Protein AF-A0A7J7JKN8-F1 (afdb_monomer_lite)

Organism: Bugula neritina (NCBI:txid10212)

InterPro domains:
  IPR041577 Reverse transcriptase/retrotransposon-derived protein, RNase H-like domain [PF17919] (2-66)
  IPR043502 DNA/RNA polymerase superfamily [SSF56672] (2-65)

Structure (mmCIF, N/CA/C/O backbone):
data_AF-A0A7J7JKN8-F1
#
_entry.id   AF-A0A7J7JKN8-F1
#
loop_
_atom_site.group_PDB
_atom_site.id
_atom_site.type_symbol
_atom_site.label_atom_id
_atom_site.label_alt_id
_atom_site.label_comp_id
_atom_site.label_asym_id
_atom_site.label_entity_id
_atom_site.label_seq_id
_atom_site.pdbx_PDB_ins_code
_atom_site.Cartn_x
_atom_site.Cartn_y
_atom_site.Cartn_z
_atom_site.occupancy
_atom_site.B_iso_or_equiv
_atom_site.auth_seq_id
_atom_site.auth_comp_id
_atom_site.auth_asym_id
_atom_site.auth_atom_id
_atom_site.pdbx_PDB_model_num
ATOM 1 N N . MET A 1 1 ? 23.238 4.560 -0.771 1.00 57.81 1 MET A N 1
ATOM 2 C CA . MET A 1 1 ? 22.116 3.581 -0.801 1.00 57.81 1 MET A CA 1
ATOM 3 C C . MET A 1 1 ? 21.433 3.300 0.550 1.00 57.81 1 MET A C 1
ATOM 5 O O . MET A 1 1 ? 20.266 2.925 0.523 1.00 57.81 1 MET A O 1
ATOM 9 N N . LYS A 1 2 ? 22.075 3.499 1.721 1.00 73.19 2 LYS A N 1
ATOM 10 C CA . LYS A 1 2 ? 21.465 3.215 3.046 1.00 73.19 2 LYS A CA 1
ATOM 11 C C . LYS A 1 2 ? 20.157 3.976 3.325 1.00 73.19 2 LYS A C 1
ATOM 13 O O . LYS A 1 2 ? 19.206 3.377 3.812 1.00 73.19 2 LYS A O 1
ATOM 18 N N . ALA A 1 3 ? 20.076 5.259 2.965 1.00 76.56 3 ALA A N 1
ATOM 19 C CA . ALA A 1 3 ? 18.871 6.069 3.177 1.00 76.56 3 ALA A CA 1
ATOM 20 C C . ALA A 1 3 ? 17.649 5.535 2.405 1.00 76.56 3 ALA A C 1
ATOM 22 O O . ALA A 1 3 ? 16.571 5.395 2.970 1.00 76.56 3 ALA A O 1
ATOM 23 N N . PHE A 1 4 ? 17.827 5.147 1.139 1.00 75.69 4 PHE A N 1
ATOM 24 C CA . PHE A 1 4 ? 16.747 4.608 0.309 1.00 75.69 4 PHE A CA 1
ATOM 25 C C . PHE A 1 4 ? 16.231 3.254 0.810 1.00 75.69 4 PHE A C 1
ATOM 27 O O . PHE A 1 4 ? 15.023 3.027 0.860 1.00 75.69 4 PHE A O 1
ATOM 34 N N . GLN A 1 5 ? 17.134 2.359 1.224 1.00 81.12 5 GLN A N 1
ATOM 35 C CA . GLN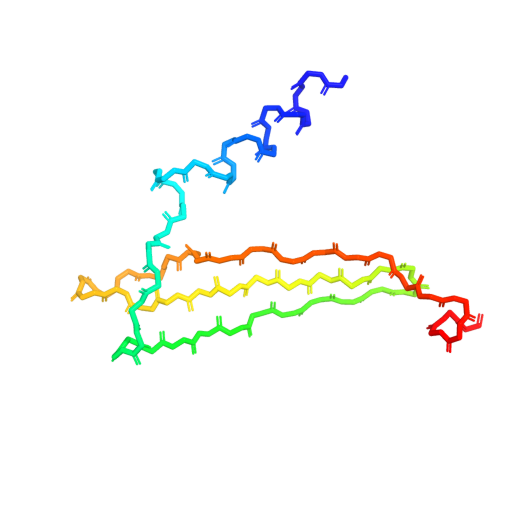 A 1 5 ? 16.720 1.093 1.831 1.00 81.12 5 GLN A CA 1
ATOM 36 C C . GLN A 1 5 ? 15.991 1.313 3.157 1.00 81.12 5 GLN A C 1
ATOM 38 O O . GLN A 1 5 ? 14.966 0.676 3.389 1.00 81.12 5 GLN A O 1
ATOM 43 N N . LYS A 1 6 ? 16.454 2.263 3.977 1.00 82.06 6 LYS A N 1
ATOM 44 C CA . LYS A 1 6 ? 15.778 2.642 5.220 1.00 82.06 6 LYS A CA 1
ATOM 45 C C . LYS A 1 6 ? 14.363 3.159 4.952 1.00 82.06 6 LYS A C 1
ATOM 47 O O . LYS A 1 6 ? 13.434 2.682 5.584 1.00 82.06 6 LYS A O 1
ATOM 52 N N . ILE A 1 7 ? 14.175 4.032 3.959 1.00 79.56 7 ILE A N 1
ATOM 53 C CA . ILE A 1 7 ? 12.842 4.513 3.552 1.00 79.56 7 ILE A CA 1
ATOM 54 C C . ILE A 1 7 ? 11.948 3.343 3.125 1.00 79.56 7 ILE A C 1
ATOM 56 O O . ILE A 1 7 ? 10.820 3.234 3.597 1.00 79.56 7 ILE A O 1
ATOM 60 N N . LYS A 1 8 ? 12.453 2.420 2.295 1.00 78.50 8 LYS A N 1
ATOM 61 C CA . LYS A 1 8 ? 11.698 1.218 1.899 1.00 78.50 8 LYS A CA 1
ATOM 62 C C . LYS A 1 8 ? 11.304 0.348 3.093 1.00 78.50 8 LYS A C 1
ATOM 64 O O . LYS A 1 8 ? 10.201 -0.187 3.103 1.00 78.50 8 LYS A O 1
ATOM 69 N N . GLN A 1 9 ? 12.188 0.184 4.074 1.00 80.12 9 GLN A N 1
ATOM 70 C CA . GLN A 1 9 ? 11.903 -0.592 5.282 1.00 80.12 9 GLN A CA 1
ATOM 71 C C . GLN A 1 9 ? 10.882 0.113 6.177 1.00 80.12 9 GLN A C 1
ATOM 73 O O . GLN A 1 9 ? 9.926 -0.517 6.618 1.00 80.12 9 GLN A O 1
ATOM 78 N N . THR A 1 10 ? 11.026 1.421 6.390 1.00 78.31 10 THR A N 1
ATOM 79 C CA . THR A 1 10 ? 10.078 2.221 7.173 1.00 78.31 10 THR A CA 1
ATOM 80 C C . THR A 1 10 ? 8.690 2.210 6.543 1.00 78.31 10 THR A C 1
ATOM 82 O O . THR A 1 10 ? 7.714 1.959 7.246 1.00 78.31 10 THR A O 1
ATOM 85 N N . LEU A 1 11 ? 8.592 2.379 5.220 1.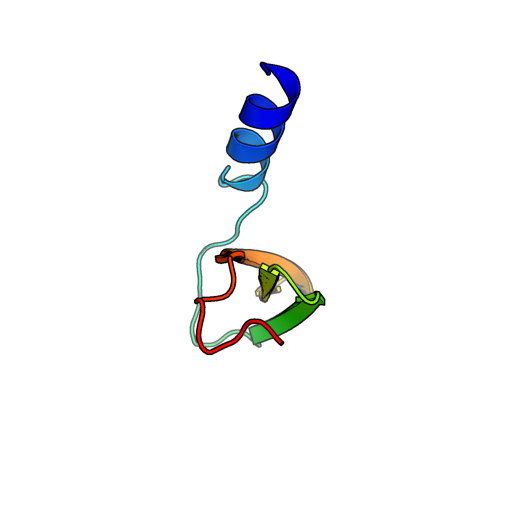00 75.38 11 LEU A N 1
ATOM 86 C CA . LEU A 1 11 ? 7.316 2.318 4.503 1.00 75.38 11 LEU A CA 1
ATOM 87 C C . LEU A 1 11 ? 6.627 0.957 4.623 1.00 75.38 11 LEU A C 1
ATOM 89 O O . LEU A 1 11 ?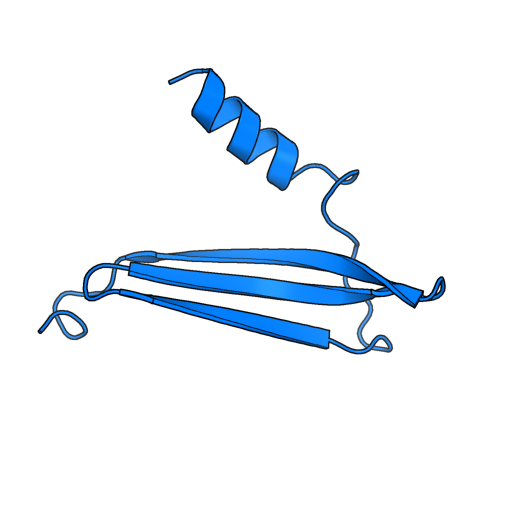 5.410 0.907 4.544 1.00 75.38 11 LEU A O 1
ATOM 93 N N . LYS A 1 12 ? 7.385 -0.127 4.822 1.00 70.81 12 LYS A N 1
ATOM 94 C CA . LYS A 1 12 ? 6.859 -1.486 5.021 1.00 70.81 12 LYS A CA 1
ATOM 95 C C . LYS A 1 12 ? 6.547 -1.825 6.480 1.00 70.81 12 LYS A C 1
ATOM 97 O O . LYS A 1 12 ? 6.026 -2.903 6.747 1.00 70.81 12 LYS A O 1
ATOM 102 N N . SER A 1 13 ? 6.901 -0.961 7.426 1.00 76.50 13 SER A N 1
ATOM 103 C CA . SER A 1 13 ? 6.704 -1.241 8.848 1.00 76.50 13 SER A CA 1
ATOM 104 C C . SER A 1 13 ? 5.221 -1.203 9.231 1.00 76.50 13 SER A C 1
ATOM 106 O O . SER A 1 13 ? 4.445 -0.418 8.683 1.00 76.50 13 SER A O 1
ATOM 108 N N . ALA A 1 14 ? 4.835 -2.004 10.229 1.00 64.62 14 ALA A N 1
ATOM 109 C CA . ALA A 1 14 ? 3.470 -2.034 10.772 1.00 64.62 14 ALA A CA 1
ATOM 110 C C . ALA A 1 14 ? 3.032 -0.691 11.394 1.00 64.62 14 ALA A C 1
ATOM 112 O O . ALA A 1 14 ? 1.843 -0.382 11.498 1.00 64.62 14 ALA A O 1
ATOM 113 N N . GLN A 1 15 ? 3.999 0.148 11.776 1.00 67.25 15 GLN A N 1
ATOM 114 C CA . GLN A 1 15 ? 3.719 1.499 12.252 1.00 67.25 15 GLN A CA 1
ATOM 115 C C . GLN A 1 15 ? 3.189 2.402 11.126 1.00 67.25 15 GLN A C 1
ATOM 117 O O . GLN A 1 15 ? 2.419 3.323 11.385 1.00 67.25 15 GLN A O 1
ATOM 122 N N . VAL A 1 16 ? 3.526 2.097 9.869 1.00 74.88 16 VAL A N 1
ATOM 123 C CA . VAL A 1 16 ? 3.090 2.853 8.690 1.00 74.88 16 VAL A CA 1
ATOM 124 C C . VAL A 1 16 ? 1.915 2.161 7.996 1.00 74.88 16 VAL A C 1
ATOM 126 O O . VAL A 1 16 ? 0.904 2.820 7.762 1.00 74.88 16 VAL A O 1
ATOM 129 N N . ILE A 1 17 ? 1.987 0.847 7.758 1.00 84.94 17 ILE A N 1
ATOM 130 C CA . ILE A 1 17 ? 0.956 0.077 7.043 1.00 84.94 17 ILE A CA 1
ATOM 131 C C . ILE A 1 17 ? -0.068 -0.528 8.015 1.00 84.94 17 ILE A C 1
ATOM 133 O O . ILE A 1 17 ? 0.300 -1.214 8.966 1.00 84.94 17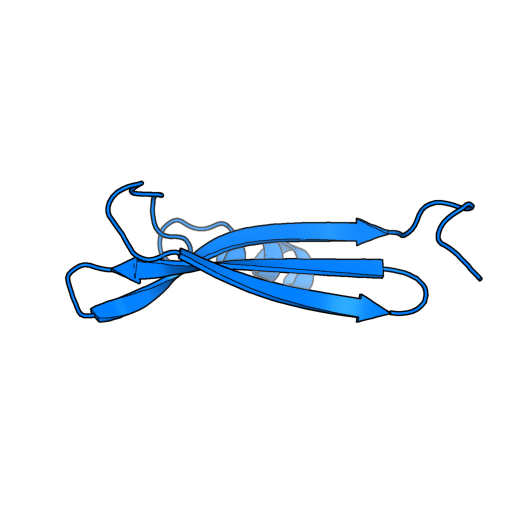 ILE A O 1
ATOM 137 N N . ALA A 1 18 ? -1.356 -0.294 7.765 1.00 89.00 18 ALA A N 1
ATOM 138 C CA . ALA A 1 18 ? -2.453 -0.943 8.477 1.00 89.00 18 ALA A CA 1
ATOM 139 C C . ALA A 1 18 ? -2.800 -2.309 7.863 1.00 89.00 18 ALA A C 1
ATOM 141 O O . ALA A 1 18 ? -2.628 -2.522 6.662 1.00 89.00 18 ALA A O 1
ATOM 142 N N . TYR A 1 19 ? -3.333 -3.221 8.679 1.00 90.19 19 TYR A N 1
ATOM 143 C CA . TYR A 1 19 ? -3.922 -4.460 8.174 1.00 90.19 19 TYR A CA 1
ATOM 144 C C . TYR A 1 19 ? -5.186 -4.164 7.369 1.00 90.19 19 TYR A C 1
ATOM 146 O O . TYR A 1 19 ? -5.966 -3.281 7.726 1.00 90.19 19 TYR A O 1
ATOM 154 N N . TYR A 1 20 ? -5.379 -4.924 6.295 1.00 92.00 20 TYR A N 1
ATOM 155 C CA . TYR A 1 20 ? -6.576 -4.825 5.477 1.00 92.00 20 TYR A CA 1
ATOM 156 C C . TYR A 1 20 ? -7.800 -5.373 6.222 1.00 92.00 20 TYR A C 1
ATOM 158 O O . TYR A 1 20 ? -7.755 -6.487 6.744 1.00 92.00 20 TYR A O 1
ATOM 166 N N . ASP A 1 21 ? -8.903 -4.628 6.210 1.00 94.06 21 ASP A N 1
ATOM 167 C CA . ASP A 1 21 ? -10.218 -5.091 6.669 1.00 94.06 21 ASP A CA 1
ATOM 168 C C . ASP A 1 21 ? -11.249 -4.892 5.543 1.00 94.06 21 ASP A C 1
ATOM 170 O O . ASP A 1 21 ? -11.506 -3.749 5.155 1.00 94.06 21 ASP A O 1
ATOM 174 N N . PRO A 1 22 ? -11.873 -5.956 5.007 1.00 94.25 22 PRO A N 1
ATOM 175 C CA . PRO A 1 22 ? -12.817 -5.854 3.890 1.00 94.25 22 PRO A CA 1
ATOM 176 C C . PRO A 1 22 ? -14.077 -5.037 4.207 1.00 94.25 22 PRO A C 1
ATOM 178 O O . PRO A 1 22 ? -14.799 -4.650 3.291 1.00 94.25 22 PRO A O 1
ATOM 181 N N . LYS A 1 23 ? -14.361 -4.760 5.485 1.00 96.19 23 LYS A N 1
ATOM 182 C CA . LYS A 1 23 ? -15.506 -3.940 5.909 1.00 96.19 23 LYS A CA 1
ATOM 183 C C . LYS A 1 23 ? -15.209 -2.440 5.873 1.00 96.19 23 LYS A C 1
ATOM 185 O O . LYS A 1 23 ? -16.130 -1.637 6.005 1.00 96.19 23 LYS A O 1
ATOM 190 N N . LEU A 1 24 ? -13.941 -2.051 5.740 1.00 95.00 24 LEU A N 1
ATOM 191 C CA . LEU A 1 24 ? -13.520 -0.655 5.752 1.00 95.00 24 LEU A CA 1
ATOM 192 C C . LEU A 1 24 ? -13.447 -0.071 4.341 1.00 95.00 24 LEU A C 1
ATOM 194 O O . LEU A 1 24 ? -13.101 -0.738 3.361 1.00 95.00 24 LEU A O 1
ATOM 198 N N . LYS A 1 25 ? -13.731 1.231 4.240 1.00 95.44 25 LYS A N 1
ATOM 199 C CA . LYS A 1 25 ? -13.685 1.951 2.966 1.00 95.44 25 LYS A CA 1
ATOM 200 C C . LYS A 1 25 ? -12.257 1.977 2.427 1.00 95.44 25 LYS A C 1
ATOM 202 O O . LYS A 1 25 ? -11.355 2.507 3.076 1.00 95.44 25 LYS A O 1
ATOM 207 N N . THR A 1 26 ? -12.089 1.460 1.214 1.00 96.31 26 THR A N 1
ATOM 208 C CA . THR A 1 26 ? -10.803 1.404 0.511 1.00 96.31 26 THR A CA 1
ATOM 209 C C . THR A 1 26 ? -10.683 2.552 -0.488 1.00 96.31 26 THR A C 1
ATOM 211 O O . THR A 1 26 ? -11.648 2.901 -1.165 1.00 96.31 26 THR A O 1
ATOM 214 N N . ILE A 1 27 ? -9.498 3.155 -0.566 1.00 95.25 27 ILE A N 1
ATOM 215 C CA . ILE A 1 27 ? -9.154 4.236 -1.493 1.00 95.25 27 ILE A CA 1
ATOM 216 C C . ILE A 1 27 ? -7.866 3.841 -2.207 1.00 95.25 27 ILE A C 1
ATOM 218 O O . ILE A 1 27 ? -6.860 3.574 -1.552 1.00 95.25 27 ILE A O 1
ATOM 222 N N . VAL A 1 28 ? -7.874 3.849 -3.536 1.00 94.00 28 VAL A N 1
ATOM 223 C CA . VAL A 1 28 ? -6.674 3.622 -4.346 1.00 94.00 28 VAL A CA 1
ATOM 224 C C . VAL A 1 28 ? -6.271 4.943 -4.986 1.00 94.00 28 VAL A C 1
ATOM 226 O O . VAL A 1 28 ? -7.081 5.584 -5.648 1.00 94.00 28 VAL A O 1
ATOM 229 N N . ALA A 1 29 ? -5.030 5.363 -4.755 1.00 93.06 29 ALA A N 1
ATOM 230 C CA . ALA A 1 29 ? -4.406 6.473 -5.461 1.00 93.06 29 ALA A CA 1
ATOM 231 C C . ALA A 1 29 ? -3.371 5.910 -6.434 1.00 93.06 29 ALA A C 1
ATOM 233 O O . ALA A 1 29 ? -2.575 5.055 -6.047 1.00 93.06 29 ALA A O 1
ATOM 234 N N . THR A 1 30 ? -3.378 6.385 -7.673 1.00 92.81 30 THR A N 1
ATOM 235 C CA . THR A 1 30 ? -2.475 5.925 -8.732 1.00 92.81 30 THR A CA 1
ATOM 236 C C . THR A 1 30 ? -1.775 7.105 -9.376 1.00 92.81 30 THR A C 1
ATOM 238 O O . THR A 1 30 ? -2.364 8.176 -9.493 1.00 92.81 30 THR A O 1
ATOM 241 N N . ASP A 1 31 ? -0.543 6.884 -9.813 1.00 90.75 31 ASP A N 1
ATOM 242 C CA . ASP A 1 31 ? 0.233 7.827 -10.609 1.00 90.75 31 ASP A CA 1
ATOM 243 C C . ASP A 1 31 ? 1.023 7.060 -11.674 1.00 90.75 31 ASP A C 1
ATOM 245 O O . ASP A 1 31 ? 1.423 5.910 -11.459 1.00 90.75 31 ASP A O 1
ATOM 249 N N . ALA A 1 32 ? 1.218 7.675 -12.834 1.00 89.88 32 ALA A N 1
ATOM 250 C CA . ALA A 1 32 ? 1.856 7.046 -13.979 1.00 89.88 32 ALA A CA 1
ATOM 251 C C . ALA A 1 32 ? 2.743 8.046 -14.719 1.00 89.88 32 ALA A C 1
ATOM 253 O O . ALA A 1 32 ? 2.401 9.213 -14.884 1.00 89.88 32 ALA A O 1
ATOM 254 N N . SER A 1 33 ? 3.872 7.553 -15.212 1.00 87.75 33 SER A N 1
ATOM 255 C CA . SER A 1 33 ? 4.733 8.248 -16.163 1.00 87.75 33 SER A CA 1
ATOM 256 C C . SER A 1 33 ? 4.991 7.350 -17.366 1.00 87.75 33 SER A C 1
ATOM 258 O O . SER A 1 33 ? 4.698 6.159 -17.317 1.00 87.75 33 SER A O 1
ATOM 260 N N . ASN A 1 34 ? 5.639 7.879 -18.404 1.00 83.25 34 ASN A N 1
ATOM 261 C CA . ASN A 1 34 ? 6.012 7.123 -19.608 1.00 83.25 34 ASN A CA 1
ATOM 262 C C . ASN A 1 34 ? 7.014 5.975 -19.357 1.00 83.25 34 ASN A C 1
ATOM 264 O O . ASN A 1 34 ? 7.466 5.352 -20.307 1.00 83.25 34 ASN A O 1
ATOM 268 N N . ILE A 1 35 ? 7.417 5.724 -18.104 1.00 80.75 35 ILE A N 1
ATOM 269 C CA . ILE A 1 35 ? 8.401 4.693 -17.733 1.00 80.75 35 ILE A CA 1
ATOM 270 C C . ILE A 1 35 ? 7.880 3.801 -16.593 1.00 80.75 35 ILE A C 1
ATOM 272 O O . ILE A 1 35 ? 8.2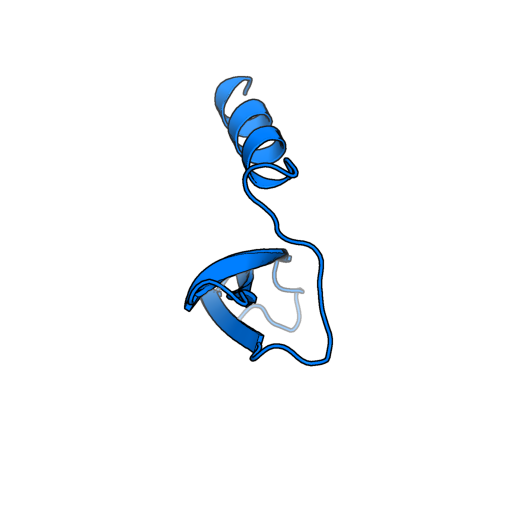93 2.647 -16.451 1.00 80.75 35 ILE A O 1
ATOM 276 N N . ARG A 1 36 ? 7.008 4.311 -15.709 1.00 86.38 36 ARG A N 1
ATOM 277 C CA . ARG A 1 36 ? 6.591 3.586 -14.496 1.00 86.38 36 ARG A CA 1
ATOM 278 C C . ARG A 1 36 ? 5.144 3.834 -14.111 1.00 86.38 36 ARG A C 1
ATOM 280 O O . ARG A 1 36 ? 4.602 4.911 -14.324 1.00 86.38 36 ARG A O 1
ATOM 287 N N . LEU A 1 37 ? 4.591 2.852 -13.404 1.00 89.50 37 LEU A N 1
ATOM 288 C CA . LEU A 1 37 ? 3.323 2.940 -12.691 1.00 89.50 37 LEU A CA 1
ATOM 289 C C . LEU A 1 37 ? 3.559 2.886 -11.181 1.00 89.50 37 LEU A C 1
ATOM 291 O O . LEU A 1 37 ? 4.399 2.125 -10.677 1.00 89.50 37 LEU A O 1
ATOM 295 N N . GLY A 1 38 ? 2.775 3.669 -10.453 1.00 91.19 38 GLY A N 1
ATOM 296 C CA . GLY A 1 38 ? 2.704 3.673 -9.002 1.00 91.19 38 GLY A CA 1
ATOM 297 C C . GLY A 1 38 ? 1.258 3.607 -8.524 1.00 91.19 38 GLY A C 1
ATOM 298 O O . GLY A 1 38 ? 0.364 4.222 -9.098 1.00 91.19 38 GLY A O 1
ATOM 299 N N . ALA A 1 39 ? 1.027 2.868 -7.444 1.00 92.56 39 ALA A N 1
ATOM 300 C CA . ALA A 1 39 ? -0.243 2.859 -6.739 1.00 92.56 39 ALA A CA 1
ATOM 301 C C . ALA A 1 39 ? -0.033 2.776 -5.225 1.00 92.56 39 ALA A C 1
ATOM 303 O O . ALA A 1 39 ? 0.869 2.097 -4.729 1.00 92.56 39 ALA A O 1
ATOM 304 N N . ALA A 1 40 ? -0.904 3.443 -4.482 1.00 92.38 40 ALA A N 1
ATOM 305 C CA . ALA A 1 40 ? -0.991 3.363 -3.036 1.00 92.38 40 ALA A CA 1
ATOM 306 C C . ALA A 1 40 ? -2.445 3.087 -2.643 1.00 92.38 40 ALA A C 1
ATOM 308 O O . ALA A 1 40 ? -3.353 3.858 -2.959 1.00 92.38 40 ALA A O 1
ATOM 309 N N . MET A 1 41 ? -2.659 1.976 -1.947 1.00 93.75 41 MET A N 1
ATOM 310 C CA . MET A 1 41 ? -3.947 1.595 -1.387 1.00 93.75 41 MET A CA 1
ATOM 311 C C . MET A 1 41 ? -4.022 2.055 0.065 1.00 93.75 41 MET A C 1
ATOM 313 O O . MET A 1 41 ? -3.102 1.818 0.847 1.00 93.75 41 MET A O 1
ATOM 317 N N . PHE A 1 42 ? -5.137 2.673 0.431 1.00 94.88 42 PHE A N 1
ATOM 318 C CA . PHE A 1 42 ? -5.432 3.170 1.767 1.00 94.88 42 PHE A CA 1
ATOM 319 C C . PHE A 1 42 ? -6.776 2.638 2.249 1.00 94.88 42 PHE A C 1
ATOM 321 O O . PHE A 1 42 ? -7.664 2.363 1.443 1.00 94.88 42 PHE A O 1
ATOM 328 N N . GLN A 1 43 ? -6.951 2.584 3.564 1.00 96.69 43 GLN A N 1
ATOM 329 C CA . GLN A 1 43 ? -8.250 2.374 4.188 1.00 96.69 43 GLN A CA 1
ATOM 330 C C . GLN A 1 43 ? -8.526 3.434 5.245 1.00 96.69 43 GLN A C 1
ATOM 332 O O . GLN A 1 43 ? -7.622 3.844 5.980 1.00 96.69 43 GLN A O 1
ATOM 337 N N . ILE A 1 44 ? -9.786 3.862 5.310 1.00 95.88 44 ILE A N 1
ATOM 338 C CA . ILE A 1 44 ? -10.288 4.667 6.422 1.00 95.88 44 ILE A CA 1
ATOM 339 C C . ILE A 1 44 ? -10.507 3.723 7.604 1.00 95.88 44 ILE A C 1
ATOM 341 O O . ILE A 1 44 ? -11.342 2.823 7.535 1.00 95.88 44 ILE A O 1
ATOM 345 N N . GLN A 1 45 ? -9.709 3.899 8.650 1.00 93.44 45 GLN A N 1
ATOM 346 C CA . GLN A 1 45 ? -9.747 3.101 9.867 1.00 93.44 45 GLN A CA 1
ATOM 347 C C . GLN A 1 45 ? -10.968 3.455 10.722 1.00 93.44 45 GLN A C 1
ATOM 349 O O . GLN A 1 45 ? -11.651 4.453 10.490 1.00 93.44 45 GLN A O 1
ATOM 354 N N . LYS A 1 46 ? -11.244 2.633 11.738 1.00 92.12 46 LYS A N 1
ATOM 355 C CA . LYS A 1 46 ? -12.377 2.841 12.658 1.00 92.12 46 LYS A CA 1
ATOM 356 C C . LYS A 1 46 ? -12.298 4.168 13.423 1.00 92.12 46 LYS A C 1
ATOM 358 O O . LYS A 1 46 ? -13.332 4.709 13.787 1.00 92.12 46 LYS A O 1
ATOM 363 N N . ASP A 1 47 ? -11.090 4.688 13.636 1.00 93.00 47 ASP A N 1
ATOM 364 C CA . ASP A 1 47 ? -10.828 5.998 14.249 1.00 93.00 47 ASP A CA 1
ATOM 365 C C . ASP A 1 47 ? -10.933 7.174 13.253 1.00 93.00 47 ASP A C 1
ATOM 367 O O . ASP A 1 47 ? -10.641 8.315 13.601 1.00 93.00 47 ASP A O 1
ATOM 371 N N . GLY A 1 48 ? -11.332 6.907 12.005 1.00 92.31 48 GLY A N 1
ATOM 372 C CA . GLY A 1 48 ? -11.445 7.897 10.936 1.00 92.31 48 GLY A CA 1
ATOM 373 C C . GLY A 1 48 ? -10.125 8.228 10.234 1.00 92.31 48 GLY A C 1
ATOM 374 O O . GLY A 1 48 ? -10.134 8.954 9.238 1.00 92.31 48 GLY A O 1
ATOM 375 N N . THR A 1 49 ? -8.987 7.688 10.684 1.00 92.75 49 THR A N 1
ATOM 376 C CA . THR A 1 49 ? -7.694 7.962 10.049 1.00 92.75 49 THR A CA 1
ATOM 377 C C . THR A 1 49 ? -7.556 7.245 8.710 1.00 92.75 49 THR A C 1
ATOM 379 O O . THR A 1 49 ? -7.955 6.094 8.532 1.00 92.75 49 THR A O 1
ATOM 382 N N . ARG A 1 50 ? -6.944 7.916 7.732 1.00 92.19 50 ARG A N 1
ATOM 383 C CA . ARG A 1 50 ? -6.567 7.292 6.461 1.00 92.19 50 ARG A CA 1
ATOM 384 C C . ARG A 1 50 ? -5.192 6.655 6.613 1.00 92.19 50 ARG A C 1
ATOM 386 O O . ARG A 1 50 ? -4.192 7.367 6.669 1.00 92.19 50 ARG A O 1
ATOM 393 N N . ARG A 1 51 ? -5.127 5.323 6.617 1.00 93.56 51 ARG A N 1
ATOM 394 C CA . ARG A 1 51 ? -3.857 4.587 6.705 1.00 93.56 51 ARG A CA 1
ATOM 395 C C . ARG A 1 51 ? -3.546 3.835 5.414 1.00 93.56 51 ARG A C 1
ATOM 397 O O . ARG A 1 51 ? -4.464 3.268 4.820 1.00 93.56 51 ARG A O 1
ATOM 404 N N . PRO A 1 52 ? -2.284 3.827 4.953 1.00 92.75 52 PRO A N 1
ATOM 405 C CA . PRO A 1 52 ? -1.887 3.002 3.824 1.00 92.75 52 PRO A CA 1
ATOM 406 C C . PRO A 1 52 ? -1.961 1.524 4.215 1.00 92.75 52 PRO A C 1
ATOM 408 O O . PRO A 1 52 ? -1.656 1.157 5.345 1.00 92.75 52 PRO A O 1
ATOM 411 N N . VAL A 1 53 ? -2.369 0.683 3.273 1.00 93.31 53 VAL A N 1
ATOM 412 C CA . VAL A 1 53 ? -2.485 -0.775 3.429 1.00 93.31 53 VAL A CA 1
ATOM 413 C C . VAL A 1 53 ? -1.565 -1.497 2.444 1.00 93.31 53 VAL A C 1
ATOM 415 O O . VAL A 1 53 ? -1.074 -2.585 2.729 1.00 93.31 53 VAL A O 1
ATOM 418 N N . TYR A 1 54 ? -1.270 -0.883 1.296 1.00 90.56 54 TYR A N 1
ATOM 419 C CA . TYR A 1 54 ? -0.343 -1.450 0.323 1.00 90.56 54 TYR A CA 1
ATOM 420 C C . TYR A 1 54 ? 0.245 -0.382 -0.600 1.00 90.56 54 TYR A C 1
ATOM 422 O O . TYR A 1 54 ? -0.424 0.595 -0.935 1.00 90.56 54 TYR A O 1
ATOM 430 N N . TYR A 1 55 ? 1.476 -0.608 -1.054 1.00 89.56 55 TYR A N 1
ATOM 431 C CA . TYR A 1 55 ? 2.125 0.181 -2.098 1.00 89.56 55 TYR A CA 1
ATOM 432 C C . TYR A 1 55 ? 2.547 -0.747 -3.234 1.00 89.56 55 TYR A C 1
ATOM 434 O O . TYR A 1 55 ? 3.262 -1.723 -3.000 1.00 89.56 55 TYR A O 1
ATOM 442 N N . ALA A 1 56 ? 2.146 -0.413 -4.457 1.00 87.44 56 ALA A N 1
ATOM 443 C CA . ALA A 1 56 ? 2.550 -1.099 -5.674 1.00 87.44 56 ALA A CA 1
ATOM 444 C C . ALA A 1 56 ? 3.364 -0.143 -6.547 1.00 87.44 56 ALA A C 1
ATOM 446 O O . ALA A 1 56 ? 3.010 1.021 -6.714 1.00 87.44 56 ALA A O 1
ATOM 447 N N . SER A 1 57 ? 4.449 -0.629 -7.134 1.00 88.00 57 SER A N 1
ATOM 448 C CA . SER A 1 57 ? 5.130 0.090 -8.206 1.00 88.00 57 SER A CA 1
ATOM 449 C C . SER A 1 57 ? 5.817 -0.905 -9.121 1.00 88.00 57 SER A C 1
ATOM 451 O O . SER A 1 57 ? 6.445 -1.854 -8.646 1.00 88.00 57 SER A O 1
ATOM 453 N N . ARG A 1 58 ? 5.685 -0.679 -10.427 1.00 88.19 58 ARG A N 1
ATOM 454 C CA . ARG A 1 58 ? 6.354 -1.460 -11.466 1.00 88.19 58 ARG A CA 1
ATOM 455 C C . ARG A 1 58 ? 6.785 -0.555 -12.612 1.00 88.19 58 ARG A C 1
ATOM 457 O O . ARG A 1 58 ? 6.186 0.499 -12.829 1.00 88.19 58 ARG A O 1
ATOM 464 N N . SER A 1 59 ? 7.811 -0.975 -13.340 1.00 87.75 59 SER A N 1
ATOM 465 C CA . SER A 1 59 ? 8.107 -0.388 -14.646 1.00 87.75 59 SER A CA 1
ATOM 466 C C . SER A 1 59 ? 7.027 -0.776 -15.653 1.00 87.75 59 SER A C 1
ATOM 468 O O . SER A 1 59 ? 6.345 -1.797 -15.483 1.00 87.75 59 SER A O 1
ATOM 470 N N . LEU A 1 60 ? 6.867 0.060 -16.674 1.00 83.50 60 LEU A N 1
ATOM 471 C CA . LEU A 1 60 ? 6.098 -0.306 -17.853 1.00 83.50 60 LEU A CA 1
ATOM 472 C C . LEU A 1 60 ? 6.793 -1.460 -18.579 1.00 83.50 60 LEU A C 1
ATOM 474 O O . LEU A 1 60 ? 8.000 -1.673 -18.451 1.00 83.50 60 LEU A O 1
ATOM 478 N N . THR A 1 61 ? 5.995 -2.270 -19.257 1.00 85.12 61 THR A N 1
ATOM 479 C CA . THR A 1 61 ? 6.502 -3.274 -20.192 1.00 85.12 61 THR A CA 1
ATOM 480 C C . THR A 1 61 ? 6.773 -2.619 -21.544 1.00 85.12 61 THR A C 1
ATOM 482 O O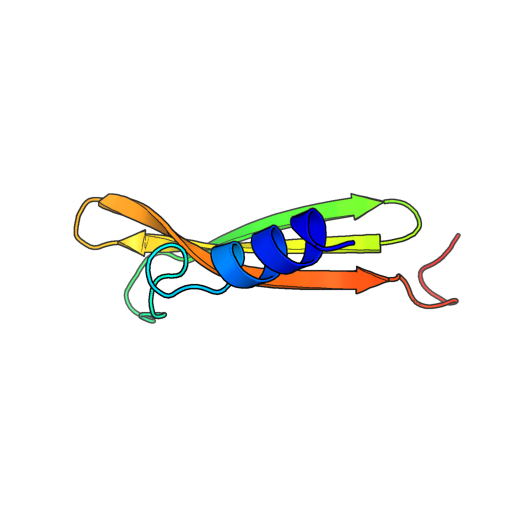 . THR A 1 61 ? 6.207 -1.573 -21.838 1.00 85.12 61 THR A O 1
ATOM 485 N N . ALA A 1 62 ? 7.572 -3.254 -22.405 1.00 80.19 62 ALA A N 1
ATOM 486 C CA . ALA A 1 62 ? 7.887 -2.715 -23.734 1.00 80.19 62 ALA A CA 1
ATOM 487 C C . ALA A 1 62 ? 6.646 -2.446 -24.614 1.00 80.19 62 ALA A C 1
ATOM 489 O O . ALA A 1 62 ? 6.729 -1.688 -25.568 1.00 80.19 62 ALA A O 1
ATOM 490 N N . VAL A 1 63 ? 5.502 -3.070 -24.305 1.00 80.19 63 VAL A N 1
ATOM 491 C CA . VAL A 1 63 ? 4.217 -2.849 -24.996 1.00 80.19 63 VAL A CA 1
ATOM 492 C C . VAL A 1 63 ? 3.372 -1.728 -24.377 1.00 80.19 63 VAL A C 1
ATOM 494 O O . VAL A 1 63 ? 2.365 -1.335 -24.952 1.00 80.19 63 VAL A O 1
ATOM 497 N N . GLU A 1 64 ? 3.747 -1.243 -23.193 1.00 78.19 64 GLU A N 1
ATOM 498 C CA . GLU A 1 64 ? 3.124 -0.106 -22.502 1.00 78.19 64 GLU A CA 1
ATOM 499 C C . GLU A 1 64 ? 3.994 1.165 -22.585 1.00 78.19 64 GLU A C 1
ATOM 501 O O . GLU A 1 64 ? 3.552 2.237 -22.174 1.00 78.19 64 GLU A O 1
ATOM 506 N N . GLU A 1 65 ? 5.227 1.043 -23.082 1.00 69.69 65 GLU A N 1
ATOM 507 C CA . GLU A 1 65 ? 6.112 2.157 -23.423 1.00 69.69 65 GLU A CA 1
ATOM 508 C C . GLU A 1 65 ? 5.735 2.699 -24.818 1.00 69.69 65 GLU A C 1
ATOM 510 O O . GLU A 1 65 ? 5.443 1.922 -25.727 1.00 69.69 65 GLU A O 1
ATOM 515 N N . ASN A 1 66 ? 5.681 4.031 -24.953 1.00 61.56 66 ASN A N 1
ATOM 516 C CA . ASN A 1 66 ? 5.344 4.737 -26.203 1.00 61.56 66 ASN A CA 1
ATOM 517 C C . ASN A 1 66 ? 6.451 4.631 -27.256 1.00 61.56 66 ASN A C 1
ATOM 519 O O . ASN A 1 66 ? 7.629 4.818 -26.871 1.00 61.56 66 ASN A O 1
#

Foldseek 3Di:
DVVVVVVVVVCPDCVQAPADDPVWDKDKDWDDDLWKIKIWIWTQDPVRDTGTHDIDMDTDDPVSHD

pLDDT: mean 85.85, std 9.2, range [57.81, 96.69]

Sequence (66 aa):
MKAFQKIKQTLKSAQVIAYYDPKLKTIVATDASNIRLGAAMFQIQKDGTRRPVYYASRSLTAVEEN

Radius of gyration: 14.46 Å; chains: 1; bounding box: 38×14×40 Å

Secondary structure (DSSP, 8-state):
-HHHHHHHHHHTSTTTPPPP-TTSPEEEEEEE-SSEEEEEEEEE-TTS-EEEEEEEEEEPPTTT--